Protein AF-A0A062BXQ9-F1 (afdb_monomer)

Radius of gyration: 11.93 Å; Cα contacts (8 Å, |Δi|>4): 186; chains: 1; bounding box: 27×26×34 Å

Mean predicted aligned error: 3.58 Å

Secondary structure (DSSP, 8-state):
-----EEEEEE-TT--EEEEEESSTTSEEEEE-TT--EEEEEEE--SSSEEEEETTEEEEEETTEEEEE-TTSPPEEEEE---

Solvent-accessible surface area (backbone atoms only — not comparable to full-atom values): 4603 Å² total; per-residue (Å²): 132,85,61,66,77,45,77,47,39,30,30,38,92,85,68,48,58,34,40,41,35,23,52,55,92,52,53,39,34,42,35,31,45,83,86,68,52,74,44,74,24,35,50,51,95,62,98,68,61,51,35,32,40,45,93,56,28,34,40,40,34,49,95,58,35,32,40,39,25,59,51,92,51,74,74,40,63,30,36,51,58,83,129

pLDDT: mean 93.25, std 9.35, range [45.16, 98.5]

Sequence (83 aa):
MNEEEQVLKFIDPDNIVIILKTTNNFETAELTDQRGIVYYLKRVKTKNGIRLENGNTSIHFNSGSGILKIGQGRPIKVIEVKS

Nearest PDB structures (foldseek):
  4mis-assembly1_A  TM=7.653E-01  e=9.780E-03  Brucella abortus bv. 1 str. 9-941
  3f6z-assembly1_B  TM=7.130E-01  e=2.578E-02  Pseudomonas aeruginosa
  2f09-assembly1_A  TM=7.028E-01  e=1.059E+00  Escherichia coli K-12
  3ge2-assembly1_A-2  TM=4.243E-01  e=1.180E+00  Streptococcus pneumoniae TIGR4
  5cyb-assembly1_A-2  TM=4.403E-01  e=4.534E+00  Streptococcus pneumoniae

Structure (mmCIF, N/CA/C/O backbone):
data_AF-A0A062BXQ9-F1
#
_entry.id   AF-A0A062BXQ9-F1
#
loop_
_atom_site.group_PDB
_atom_site.id
_atom_site.type_symbol
_atom_site.label_atom_id
_atom_site.label_alt_id
_atom_site.label_comp_id
_atom_site.label_asym_id
_atom_site.label_entity_id
_atom_site.label_seq_id
_atom_site.pdbx_PDB_ins_code
_atom_site.Cartn_x
_atom_site.Cartn_y
_atom_site.Cartn_z
_atom_site.occupancy
_atom_site.B_iso_or_equiv
_atom_site.auth_seq_id
_atom_site.auth_comp_id
_atom_site.auth_asym_id
_atom_site.auth_atom_id
_atom_site.pdbx_PDB_model_num
ATOM 1 N N . MET A 1 1 ? -13.404 -7.697 19.428 1.00 45.16 1 MET A N 1
ATOM 2 C CA . MET A 1 1 ? -13.658 -7.491 17.990 1.00 45.16 1 MET A CA 1
ATOM 3 C C . MET A 1 1 ? -12.524 -8.180 17.271 1.00 45.16 1 MET A C 1
ATOM 5 O O . MET A 1 1 ? -11.386 -7.801 17.509 1.00 45.16 1 MET A O 1
ATOM 9 N N . ASN A 1 2 ? -12.810 -9.239 16.520 1.00 50.56 2 ASN A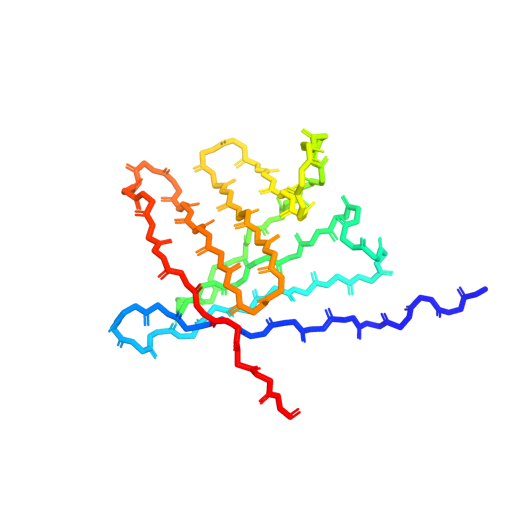 N 1
ATOM 10 C CA . ASN A 1 2 ? -11.805 -9.839 15.653 1.00 50.56 2 ASN A CA 1
ATOM 11 C C . ASN A 1 2 ? -11.680 -8.883 14.472 1.00 50.56 2 ASN A C 1
ATOM 13 O O . ASN A 1 2 ? -12.630 -8.744 13.707 1.00 50.56 2 ASN A O 1
ATOM 17 N N . GLU A 1 3 ? -10.585 -8.137 14.395 1.00 62.03 3 GLU A N 1
ATOM 18 C CA . GLU A 1 3 ? -10.304 -7.375 13.188 1.00 62.03 3 GLU A CA 1
ATOM 19 C C . GLU A 1 3 ? -9.957 -8.402 12.104 1.00 62.03 3 GLU A C 1
ATOM 21 O O . GLU A 1 3 ? -8.946 -9.102 12.187 1.00 62.03 3 GLU A O 1
ATOM 26 N N . GLU A 1 4 ? -10.881 -8.595 11.163 1.00 80.62 4 GLU A N 1
ATOM 27 C CA . GLU A 1 4 ? -10.692 -9.517 10.050 1.00 80.62 4 GLU A CA 1
ATOM 28 C C . GLU A 1 4 ? -9.548 -9.017 9.173 1.00 80.62 4 GLU A C 1
ATOM 30 O O . GLU A 1 4 ? -9.425 -7.826 8.883 1.00 80.62 4 GLU A O 1
ATOM 35 N N . GLU A 1 5 ? -8.688 -9.945 8.769 1.00 91.62 5 GLU A N 1
ATOM 36 C CA . GLU A 1 5 ? -7.611 -9.665 7.838 1.00 91.62 5 GLU A CA 1
ATOM 37 C C . GLU A 1 5 ? -8.186 -9.114 6.528 1.00 91.62 5 GLU A C 1
ATOM 39 O O . GLU A 1 5 ? -8.980 -9.768 5.853 1.00 91.62 5 GLU A O 1
ATOM 44 N N . GLN A 1 6 ? -7.764 -7.908 6.157 1.00 93.94 6 GLN A N 1
ATOM 45 C CA . GLN A 1 6 ? -8.130 -7.278 4.897 1.00 93.94 6 GLN A CA 1
ATOM 46 C C . GLN A 1 6 ? -6.943 -7.355 3.943 1.00 93.94 6 GLN A C 1
ATOM 48 O O . GLN A 1 6 ? -5.834 -6.921 4.267 1.00 93.94 6 GLN A O 1
ATOM 53 N N . VAL A 1 7 ? -7.193 -7.874 2.743 1.00 95.06 7 VAL A N 1
ATOM 54 C CA . VAL A 1 7 ? -6.196 -7.997 1.679 1.00 95.06 7 VAL A CA 1
ATOM 55 C C . VAL A 1 7 ? -6.699 -7.256 0.449 1.00 95.06 7 VAL A C 1
ATOM 57 O O . VAL A 1 7 ? -7.709 -7.635 -0.139 1.00 95.06 7 VAL A O 1
ATOM 60 N N . LEU A 1 8 ? -5.979 -6.212 0.043 1.00 95.50 8 LEU A N 1
ATOM 61 C CA . LEU A 1 8 ? -6.194 -5.522 -1.225 1.00 95.50 8 LEU A CA 1
ATOM 62 C C . LEU A 1 8 ? -5.131 -5.951 -2.228 1.00 95.50 8 LEU A C 1
ATOM 64 O O . LEU A 1 8 ? -3.947 -6.050 -1.900 1.00 95.50 8 LEU A O 1
ATOM 68 N N . LYS A 1 9 ? -5.558 -6.175 -3.468 1.00 96.44 9 LYS A N 1
ATOM 69 C CA . LYS A 1 9 ? -4.668 -6.431 -4.599 1.00 96.44 9 LYS A CA 1
ATOM 70 C C . LYS A 1 9 ? -4.704 -5.231 -5.520 1.00 96.44 9 LYS A C 1
ATOM 72 O O . LYS A 1 9 ? -5.779 -4.763 -5.882 1.00 96.44 9 LYS A O 1
ATOM 77 N N . PHE A 1 10 ? -3.534 -4.764 -5.914 1.00 96.75 10 PHE A N 1
ATOM 78 C CA . PHE A 1 10 ? -3.367 -3.697 -6.880 1.00 96.75 10 PHE A CA 1
ATOM 79 C C . PHE A 1 10 ? -2.575 -4.205 -8.079 1.00 96.75 10 PHE A C 1
ATOM 81 O O . PHE A 1 10 ? -1.701 -5.052 -7.919 1.00 96.75 10 PHE A O 1
ATOM 88 N N . ILE A 1 11 ? -2.864 -3.668 -9.259 1.00 96.56 11 ILE A N 1
ATOM 89 C CA . ILE A 1 11 ? -2.045 -3.847 -10.459 1.00 96.56 11 ILE A CA 1
ATOM 90 C C . ILE A 1 11 ? -1.488 -2.507 -10.918 1.00 96.56 11 ILE A C 1
ATOM 92 O O . ILE A 1 11 ? -2.182 -1.486 -10.869 1.00 96.56 11 ILE A O 1
ATOM 96 N N . ASP A 1 12 ? -0.232 -2.509 -11.339 1.00 93.81 12 ASP A N 1
ATOM 97 C CA . ASP A 1 12 ? 0.398 -1.371 -12.000 1.00 93.81 12 ASP A CA 1
ATOM 98 C C . ASP A 1 12 ? 0.154 -1.398 -13.532 1.00 93.81 12 ASP A C 1
ATOM 100 O O . ASP A 1 12 ? -0.532 -2.297 -14.034 1.00 93.81 12 ASP A O 1
ATOM 104 N N . PRO A 1 13 ? 0.664 -0.415 -14.302 1.00 93.69 13 PRO A N 1
ATOM 105 C CA . PRO A 1 13 ? 0.477 -0.369 -15.754 1.00 93.69 13 PRO A CA 1
ATOM 106 C C . PRO A 1 13 ? 1.083 -1.555 -16.518 1.00 93.69 13 PRO A C 1
ATOM 108 O O . PRO A 1 13 ? 0.647 -1.829 -17.635 1.00 93.69 13 PRO A O 1
ATOM 111 N N . ASP A 1 14 ? 2.045 -2.259 -15.922 1.00 94.56 14 ASP A N 1
ATOM 112 C CA . ASP A 1 14 ? 2.716 -3.422 -16.501 1.00 94.56 14 ASP A CA 1
ATOM 113 C C . ASP A 1 14 ? 2.040 -4.744 -16.070 1.00 94.56 14 ASP A C 1
ATOM 115 O O . ASP A 1 14 ? 2.554 -5.832 -16.330 1.00 94.56 14 ASP A O 1
ATOM 119 N N . ASN A 1 15 ? 0.851 -4.664 -15.451 1.00 94.06 15 ASN A N 1
ATOM 120 C CA . ASN A 1 15 ? 0.090 -5.777 -14.866 1.00 94.06 15 ASN A CA 1
ATOM 121 C C . ASN A 1 15 ? 0.821 -6.497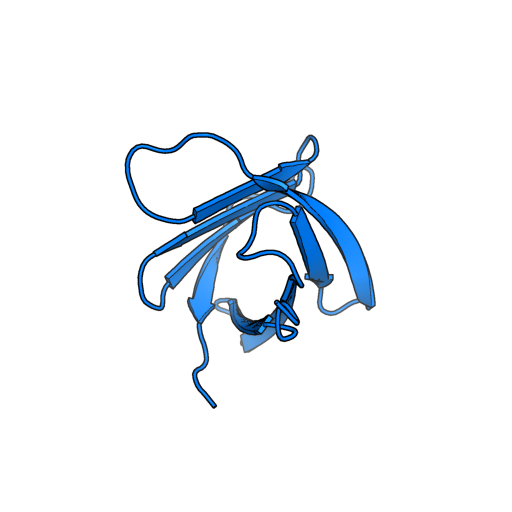 -13.724 1.00 94.06 15 ASN A C 1
ATOM 123 O O . ASN A 1 15 ? 0.540 -7.662 -13.425 1.00 94.06 15 ASN A O 1
ATOM 127 N N . ILE A 1 16 ? 1.744 -5.806 -13.061 1.00 93.88 16 ILE A N 1
ATOM 128 C CA . ILE A 1 16 ? 2.454 -6.336 -11.909 1.00 93.88 16 ILE A CA 1
ATOM 129 C C . ILE A 1 16 ? 1.559 -6.220 -10.676 1.00 93.88 16 ILE A C 1
ATOM 131 O O . ILE A 1 16 ? 1.022 -5.154 -10.372 1.00 93.88 16 ILE A O 1
ATOM 135 N N . VAL A 1 17 ? 1.407 -7.333 -9.956 1.00 95.56 17 VAL A N 1
ATOM 136 C CA . VAL A 1 17 ? 0.568 -7.415 -8.756 1.00 95.56 17 VAL A CA 1
ATOM 137 C C . VAL A 1 17 ? 1.327 -6.916 -7.529 1.00 95.56 17 VAL A C 1
ATOM 139 O O . VAL A 1 17 ? 2.424 -7.384 -7.229 1.00 95.56 17 VAL A O 1
ATOM 142 N N . ILE A 1 18 ? 0.687 -6.023 -6.779 1.00 96.12 18 ILE A N 1
ATOM 143 C CA . ILE A 1 18 ? 1.092 -5.572 -5.447 1.00 96.12 18 ILE A CA 1
ATOM 144 C C . ILE A 1 18 ? 0.002 -5.968 -4.452 1.00 96.12 18 ILE A C 1
ATOM 146 O O . ILE A 1 18 ? -1.189 -5.786 -4.715 1.00 96.12 18 ILE A O 1
ATOM 150 N N . ILE A 1 19 ? 0.399 -6.492 -3.296 1.00 97.25 19 ILE A N 1
ATOM 151 C CA . ILE A 1 19 ? -0.527 -6.901 -2.235 1.00 97.25 19 ILE A CA 1
ATOM 152 C C . ILE A 1 19 ? -0.393 -5.932 -1.065 1.00 97.25 19 ILE A C 1
ATOM 154 O O . ILE A 1 19 ? 0.718 -5.630 -0.643 1.00 97.25 19 ILE A O 1
ATOM 158 N N . LEU A 1 20 ? -1.519 -5.456 -0.537 1.00 97.19 20 LEU A N 1
ATOM 159 C CA . LEU A 1 20 ? -1.579 -4.649 0.676 1.00 97.19 20 LEU A CA 1
ATOM 160 C C . LEU A 1 20 ? -2.453 -5.356 1.711 1.00 97.19 20 LEU A C 1
ATOM 162 O O . LEU A 1 20 ? -3.658 -5.508 1.510 1.00 97.19 20 LEU A O 1
ATOM 166 N N . LYS A 1 21 ? -1.848 -5.771 2.820 1.00 97.50 21 LYS A N 1
ATOM 167 C CA . LYS A 1 21 ? -2.496 -6.532 3.887 1.00 97.50 21 LYS A CA 1
ATOM 168 C C . LYS A 1 21 ? -2.560 -5.718 5.173 1.00 97.50 21 LYS A C 1
ATOM 170 O O . LYS A 1 21 ? -1.582 -5.085 5.557 1.00 97.50 21 LYS A O 1
ATOM 175 N N . THR A 1 22 ? -3.695 -5.740 5.858 1.00 96.56 22 THR A N 1
ATOM 176 C CA . THR A 1 22 ? -3.867 -5.114 7.175 1.00 96.56 22 THR A CA 1
ATOM 177 C C . THR A 1 22 ? -4.760 -5.982 8.047 1.00 96.56 22 THR A C 1
ATOM 179 O O . THR A 1 22 ? -5.594 -6.735 7.551 1.00 96.56 22 THR A O 1
ATOM 182 N N . THR A 1 23 ? -4.601 -5.855 9.355 1.00 96.38 23 THR A N 1
ATOM 183 C CA . THR A 1 23 ? -5.501 -6.451 10.344 1.00 96.38 23 THR A CA 1
ATOM 184 C C . THR A 1 23 ? -6.114 -5.385 11.237 1.00 96.38 23 THR A C 1
ATOM 186 O O . THR A 1 23 ? -6.637 -5.744 12.268 1.00 96.38 23 THR A O 1
ATOM 189 N N . ASN A 1 24 ? -5.982 -4.091 10.917 1.00 94.50 24 ASN A N 1
ATOM 190 C CA . ASN A 1 24 ? -6.407 -2.993 11.793 1.00 94.50 24 ASN A CA 1
ATOM 191 C C . ASN A 1 24 ? -6.919 -1.780 11.004 1.00 94.50 24 ASN A C 1
ATOM 193 O O . ASN A 1 24 ? -6.540 -0.638 11.268 1.00 94.50 24 ASN A 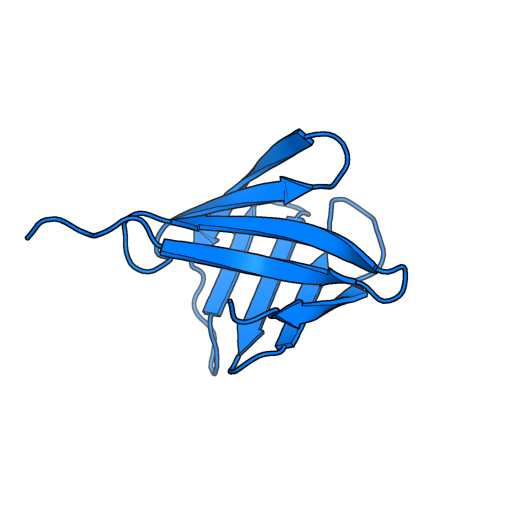O 1
ATOM 197 N N . ASN A 1 25 ? -7.751 -2.029 9.986 1.00 92.50 25 ASN A N 1
ATOM 198 C CA . ASN A 1 25 ? -8.368 -0.992 9.150 1.00 92.50 25 ASN A CA 1
ATOM 199 C C . ASN A 1 25 ? -7.355 0.025 8.580 1.00 92.50 25 ASN A C 1
ATOM 201 O O . ASN A 1 25 ? -7.608 1.233 8.519 1.00 92.50 25 ASN A O 1
ATOM 205 N N . PHE A 1 26 ? -6.188 -0.480 8.168 1.00 94.94 26 PHE A N 1
ATOM 206 C CA . PHE A 1 26 ? -5.075 0.294 7.622 1.00 94.94 26 PHE A CA 1
ATOM 207 C C . PHE A 1 26 ? -4.476 1.331 8.579 1.00 94.94 26 PHE A C 1
ATOM 209 O O . PHE A 1 26 ? -3.911 2.314 8.105 1.00 94.94 26 PHE A O 1
ATOM 216 N N . GLU A 1 27 ? -4.529 1.134 9.900 1.00 96.56 27 GLU A N 1
ATOM 217 C CA . GLU A 1 27 ? -3.642 1.874 10.815 1.00 96.56 27 GLU A CA 1
ATOM 218 C C . GLU A 1 27 ? -2.170 1.486 10.579 1.00 96.56 27 GLU A C 1
ATOM 220 O O . GLU A 1 27 ? -1.273 2.338 10.561 1.00 96.56 27 GLU A O 1
ATOM 225 N N . THR A 1 28 ? -1.935 0.207 10.284 1.00 97.56 28 THR A N 1
ATOM 226 C CA . THR A 1 28 ? -0.683 -0.334 9.740 1.00 97.56 28 THR A CA 1
ATOM 227 C C . THR A 1 28 ? -0.973 -1.332 8.625 1.00 97.56 28 THR A C 1
ATOM 229 O O . THR A 1 28 ? -2.032 -1.962 8.610 1.00 97.56 28 THR A O 1
ATOM 232 N N . ALA A 1 29 ? -0.036 -1.511 7.698 1.00 98.06 29 ALA A N 1
ATOM 233 C CA . ALA A 1 29 ? -0.180 -2.498 6.635 1.00 98.06 29 ALA A CA 1
ATOM 234 C C . ALA A 1 29 ? 1.164 -3.058 6.163 1.00 98.06 29 ALA A C 1
ATOM 236 O O . ALA A 1 29 ? 2.191 -2.381 6.227 1.00 98.06 29 ALA A O 1
ATOM 237 N N . GLU A 1 30 ? 1.125 -4.271 5.630 1.00 98.25 30 GLU A N 1
ATOM 238 C CA . GLU A 1 30 ? 2.216 -4.913 4.906 1.00 98.25 30 GLU A CA 1
ATOM 239 C C . GLU A 1 30 ? 1.970 -4.748 3.407 1.00 98.25 30 GLU A C 1
ATOM 241 O O . GLU A 1 30 ? 0.947 -5.197 2.887 1.00 98.25 30 GLU A O 1
ATOM 246 N N . LEU A 1 31 ? 2.891 -4.082 2.710 1.00 97.88 31 LEU A N 1
ATOM 247 C CA . LEU A 1 31 ? 2.893 -3.993 1.254 1.00 97.88 31 LEU A CA 1
ATOM 248 C C . LEU A 1 31 ? 3.923 -4.973 0.695 1.00 97.88 31 LEU A C 1
ATOM 250 O O . LEU A 1 31 ? 5.102 -4.861 1.019 1.00 97.88 31 LEU A O 1
ATOM 254 N N . THR A 1 32 ? 3.493 -5.899 -0.155 1.00 97.69 32 THR A N 1
ATOM 255 C CA . THR A 1 32 ? 4.363 -6.876 -0.821 1.00 97.69 32 THR A CA 1
ATOM 256 C C . THR A 1 32 ? 4.448 -6.570 -2.309 1.00 97.69 32 THR A C 1
ATOM 258 O O . THR A 1 32 ? 3.420 -6.506 -2.987 1.00 97.69 32 THR A O 1
ATOM 261 N N . ASP A 1 33 ? 5.669 -6.367 -2.807 1.00 93.81 33 ASP A N 1
ATOM 262 C CA . ASP A 1 33 ? 5.934 -6.178 -4.235 1.00 93.81 33 ASP A CA 1
ATOM 263 C C . ASP A 1 33 ? 6.064 -7.521 -4.981 1.00 93.81 33 ASP A C 1
ATOM 265 O O . ASP A 1 33 ? 6.059 -8.605 -4.393 1.00 93.81 33 ASP A O 1
ATOM 269 N N . GLN A 1 34 ? 6.239 -7.461 -6.298 1.00 91.12 34 GLN A N 1
ATOM 270 C CA . GLN A 1 34 ? 6.384 -8.642 -7.151 1.00 91.12 34 GLN A CA 1
ATOM 271 C C . GLN A 1 34 ? 7.641 -9.477 -6.900 1.00 91.12 34 GLN A C 1
ATOM 273 O O . GLN A 1 34 ? 7.755 -10.593 -7.403 1.00 91.12 34 GLN A O 1
ATOM 278 N N . ARG A 1 35 ? 8.611 -8.938 -6.160 1.00 92.62 35 ARG A N 1
ATOM 279 C CA . ARG A 1 35 ? 9.833 -9.644 -5.767 1.00 92.62 35 ARG A CA 1
ATOM 280 C C . ARG A 1 35 ? 9.660 -10.339 -4.414 1.00 92.62 35 ARG A C 1
ATOM 282 O O . ARG A 1 35 ? 10.603 -10.976 -3.951 1.00 92.62 35 ARG A O 1
ATOM 289 N N . GLY A 1 36 ? 8.492 -10.206 -3.780 1.00 94.56 36 GLY A N 1
ATOM 290 C CA . GLY A 1 36 ? 8.217 -10.703 -2.435 1.00 94.56 36 GLY A CA 1
ATOM 291 C C . GLY A 1 36 ? 8.800 -9.825 -1.327 1.00 94.56 36 GLY A C 1
ATOM 292 O O . GLY A 1 36 ? 8.843 -10.256 -0.177 1.00 94.56 36 GLY A O 1
ATOM 293 N N . ILE A 1 37 ? 9.269 -8.609 -1.638 1.00 95.38 37 ILE A N 1
ATOM 294 C CA . ILE A 1 37 ? 9.793 -7.688 -0.626 1.00 95.38 37 ILE A CA 1
ATOM 295 C C . ILE A 1 37 ? 8.619 -7.093 0.146 1.00 95.38 37 ILE A C 1
ATOM 297 O O . ILE A 1 37 ? 7.684 -6.558 -0.449 1.00 95.38 37 ILE A O 1
ATOM 301 N N . VAL A 1 38 ? 8.693 -7.165 1.477 1.00 97.81 38 VAL A N 1
ATOM 302 C CA . VAL A 1 38 ? 7.670 -6.641 2.387 1.00 97.81 38 VAL A CA 1
ATOM 303 C C . VAL A 1 38 ? 8.084 -5.277 2.933 1.00 97.81 38 VAL A C 1
ATOM 305 O O . VAL A 1 38 ? 9.163 -5.115 3.506 1.00 97.81 38 VAL A O 1
ATOM 308 N N . TYR A 1 39 ? 7.190 -4.303 2.799 1.00 97.69 39 TYR A N 1
ATOM 309 C CA . TYR A 1 39 ? 7.306 -2.965 3.362 1.00 97.69 39 TYR A CA 1
ATOM 310 C C . TYR A 1 39 ? 6.225 -2.767 4.423 1.00 97.69 39 TYR A C 1
ATOM 312 O O . TYR A 1 39 ? 5.034 -2.789 4.119 1.00 97.69 39 TYR A O 1
ATOM 320 N N . TYR A 1 40 ? 6.638 -2.527 5.664 1.00 98.06 40 TYR A N 1
ATOM 321 C CA . TYR A 1 40 ? 5.724 -2.189 6.754 1.00 98.06 40 TYR A CA 1
ATOM 322 C C . TYR A 1 40 ? 5.410 -0.699 6.705 1.00 98.06 40 TYR A C 1
ATOM 324 O O . TYR A 1 40 ? 6.315 0.126 6.842 1.00 98.06 40 TYR A O 1
ATOM 332 N N . LEU A 1 41 ? 4.145 -0.352 6.491 1.00 98.44 41 LEU A N 1
ATOM 333 C CA . LEU A 1 41 ? 3.680 1.021 6.336 1.00 98.44 41 LEU A CA 1
ATOM 334 C C . LEU A 1 41 ? 2.751 1.413 7.485 1.00 98.44 41 LEU A C 1
ATOM 336 O O . LEU A 1 41 ? 2.003 0.585 8.008 1.00 98.44 41 LEU A O 1
ATOM 340 N N . LYS A 1 42 ? 2.762 2.698 7.846 1.00 98.50 42 LYS A N 1
ATOM 341 C CA . LYS A 1 42 ? 1.868 3.267 8.861 1.00 98.50 42 LYS A CA 1
ATOM 342 C C . LYS A 1 42 ? 0.965 4.329 8.254 1.00 98.50 42 LYS A C 1
ATOM 344 O O . LYS A 1 42 ? 1.386 5.069 7.363 1.00 98.50 42 LYS A O 1
ATOM 349 N N . ARG A 1 43 ? -0.267 4.423 8.754 1.00 97.94 43 ARG A N 1
ATOM 350 C CA . ARG A 1 43 ? -1.222 5.444 8.326 1.00 97.94 43 ARG A CA 1
ATOM 351 C C . ARG A 1 43 ? -0.731 6.839 8.659 1.00 97.94 43 ARG A C 1
ATOM 353 O O . ARG A 1 43 ? -0.243 7.099 9.758 1.00 97.94 43 ARG A O 1
ATOM 360 N N . VAL A 1 44 ? -0.946 7.754 7.724 1.00 97.69 44 VAL A N 1
ATOM 361 C CA . VAL A 1 44 ? -0.747 9.186 7.937 1.00 97.69 44 VAL A CA 1
ATOM 362 C C . VAL A 1 44 ? -2.007 9.966 7.601 1.00 97.69 44 VAL A C 1
ATOM 364 O O . VAL A 1 44 ? -2.843 9.546 6.796 1.00 97.69 44 VAL A O 1
ATOM 367 N N . LYS A 1 45 ? -2.158 11.127 8.244 1.00 95.19 45 LYS A N 1
ATOM 368 C CA . LYS A 1 45 ? -3.322 11.990 8.053 1.00 95.19 45 LYS A CA 1
ATOM 369 C C . LYS A 1 45 ? -3.360 12.498 6.611 1.00 95.19 45 LYS A C 1
ATOM 371 O O . LYS A 1 45 ? -2.408 13.101 6.126 1.00 95.19 45 LYS A O 1
ATOM 376 N N . THR A 1 46 ? -4.492 12.300 5.951 1.00 93.94 46 THR A N 1
ATOM 377 C CA . THR A 1 46 ? -4.774 12.817 4.609 1.00 93.94 46 THR A CA 1
ATOM 378 C C . THR A 1 46 ? -6.167 13.435 4.584 1.00 93.94 46 THR A C 1
ATOM 380 O O . THR A 1 46 ? -7.022 13.097 5.400 1.00 93.94 46 THR A O 1
ATOM 383 N N . LYS A 1 47 ? -6.399 14.366 3.655 1.00 89.31 47 LYS A N 1
ATOM 384 C CA . LYS A 1 47 ? -7.710 15.001 3.462 1.00 89.31 47 LYS A CA 1
ATOM 385 C C . LYS A 1 47 ? -8.730 14.038 2.841 1.00 89.31 47 LYS A C 1
ATOM 387 O O . LYS A 1 47 ? -9.922 14.195 3.068 1.00 89.31 47 LYS A O 1
ATOM 392 N N . ASN A 1 48 ? -8.267 13.077 2.041 1.00 91.12 48 ASN A N 1
ATOM 393 C CA . ASN A 1 48 ?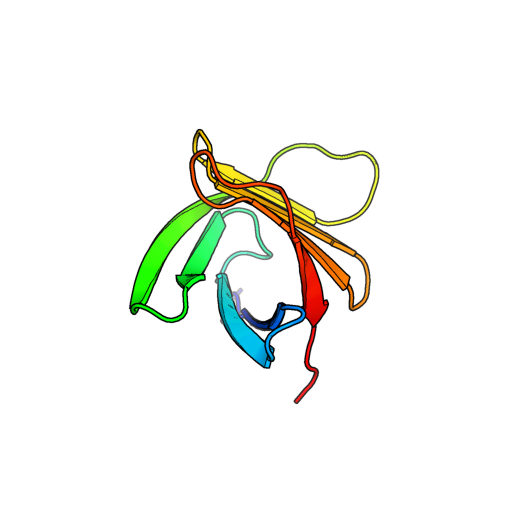 -9.108 12.099 1.353 1.00 91.12 48 ASN A CA 1
ATOM 394 C C . ASN A 1 48 ? -8.351 10.778 1.150 1.00 91.12 48 ASN A C 1
ATOM 396 O O . ASN A 1 48 ? -7.134 10.793 0.937 1.00 91.12 48 ASN A O 1
ATOM 400 N N . GLY A 1 49 ? -9.076 9.661 1.155 1.00 94.62 49 GLY A N 1
ATOM 401 C CA . GLY A 1 49 ? -8.536 8.317 0.962 1.00 94.62 49 GLY A CA 1
ATOM 402 C C . GLY A 1 49 ? -7.701 7.806 2.138 1.00 94.62 49 GLY A C 1
ATOM 403 O O . GLY A 1 49 ? -7.715 8.364 3.236 1.00 94.62 49 GLY A O 1
ATOM 404 N N . ILE A 1 50 ? -6.958 6.731 1.888 1.00 97.06 50 ILE A N 1
ATOM 405 C CA . ILE A 1 50 ? -6.037 6.109 2.840 1.00 97.06 50 ILE A CA 1
ATOM 406 C C . ILE A 1 50 ? -4.621 6.311 2.321 1.00 97.06 50 ILE A C 1
ATOM 408 O O . ILE A 1 50 ? -4.317 5.950 1.184 1.00 97.06 50 ILE A O 1
ATOM 412 N N . ARG A 1 51 ? -3.757 6.900 3.152 1.00 97.81 51 ARG A N 1
ATOM 413 C CA . ARG A 1 51 ? -2.331 7.045 2.866 1.00 97.81 51 ARG A CA 1
ATOM 414 C C . ARG A 1 51 ? -1.516 6.330 3.931 1.00 97.81 51 ARG A C 1
ATOM 416 O O . ARG A 1 51 ? -1.688 6.589 5.121 1.00 97.81 51 ARG A O 1
ATOM 423 N N . LEU A 1 52 ? -0.628 5.463 3.469 1.00 98.38 52 LEU A N 1
ATOM 424 C CA . LEU A 1 52 ? 0.296 4.672 4.264 1.00 98.38 52 LEU A CA 1
ATOM 425 C C . LEU A 1 52 ? 1.718 4.977 3.794 1.00 98.38 52 LEU A C 1
ATOM 427 O O . LEU A 1 52 ? 1.960 5.043 2.587 1.00 98.38 52 LEU A O 1
ATOM 431 N N . GLU A 1 53 ? 2.658 5.162 4.715 1.00 98.12 53 GLU A N 1
ATOM 432 C CA . GLU A 1 53 ? 4.051 5.448 4.362 1.00 98.12 53 GLU A CA 1
ATOM 433 C C . GLU A 1 53 ? 5.062 4.896 5.369 1.00 98.12 53 GLU A C 1
ATOM 435 O O . GLU A 1 53 ? 4.753 4.655 6.538 1.00 98.12 53 GLU A O 1
ATOM 440 N N . ASN A 1 54 ? 6.280 4.685 4.874 1.00 97.38 54 ASN A N 1
ATOM 441 C CA . ASN A 1 54 ? 7.482 4.422 5.649 1.00 97.38 54 ASN A CA 1
ATOM 442 C C . ASN A 1 54 ? 8.702 4.914 4.856 1.00 97.38 54 ASN A C 1
ATOM 444 O O . ASN A 1 54 ? 9.081 4.336 3.831 1.00 97.38 54 ASN A O 1
ATOM 448 N N . GLY A 1 55 ? 9.295 6.020 5.310 1.00 95.06 55 GLY A N 1
ATOM 449 C CA . GLY A 1 55 ? 10.420 6.663 4.638 1.00 95.06 55 GLY A CA 1
ATOM 450 C C . GLY A 1 55 ? 10.084 7.035 3.191 1.00 95.06 55 GLY A C 1
ATOM 451 O O . GLY A 1 55 ? 9.242 7.891 2.933 1.00 95.06 55 GLY A O 1
ATOM 452 N N . ASN A 1 56 ? 10.754 6.384 2.241 1.00 95.44 56 ASN A N 1
ATOM 453 C CA . ASN A 1 56 ? 10.592 6.658 0.813 1.00 95.44 56 ASN A CA 1
ATOM 454 C C . ASN A 1 56 ? 9.516 5.801 0.123 1.00 95.44 56 ASN A C 1
ATOM 456 O O . ASN A 1 56 ? 9.246 6.021 -1.058 1.00 95.44 56 ASN A O 1
ATOM 460 N N . THR A 1 57 ? 8.901 4.855 0.835 1.00 97.25 57 THR A N 1
ATOM 461 C CA . THR A 1 57 ? 7.830 4.008 0.301 1.00 97.25 57 THR A CA 1
ATOM 462 C C . THR A 1 57 ? 6.474 4.496 0.798 1.00 97.25 57 THR A C 1
ATOM 464 O O . THR A 1 57 ? 6.294 4.741 1.991 1.00 97.25 57 THR A O 1
ATOM 467 N N . SER A 1 58 ? 5.506 4.633 -0.105 1.00 98.00 58 SER A N 1
ATOM 468 C CA . SER A 1 58 ? 4.146 5.034 0.244 1.00 98.00 58 SER A CA 1
ATOM 469 C C . SER A 1 58 ? 3.108 4.515 -0.740 1.00 98.00 58 SER A C 1
ATOM 471 O O . SER A 1 58 ? 3.384 4.328 -1.923 1.00 98.00 58 SER A O 1
ATOM 473 N N . ILE A 1 59 ? 1.887 4.331 -0.247 1.00 98.00 59 ILE A N 1
ATOM 474 C CA . ILE A 1 59 ? 0.704 4.114 -1.075 1.00 98.00 59 ILE A CA 1
ATOM 475 C C . ILE A 1 59 ? -0.408 5.051 -0.608 1.00 98.00 59 ILE A C 1
ATOM 477 O O . ILE A 1 59 ? -0.704 5.146 0.584 1.00 98.00 59 ILE A O 1
ATOM 481 N N . HIS A 1 60 ? -1.016 5.773 -1.546 1.00 98.06 60 HIS A N 1
ATOM 482 C CA . HIS A 1 60 ? -2.200 6.595 -1.303 1.00 98.06 60 HIS A CA 1
ATOM 483 C C . HIS A 1 60 ? -3.302 6.161 -2.255 1.00 98.06 60 HIS A C 1
ATOM 485 O O . HIS A 1 60 ? -3.143 6.287 -3.465 1.00 98.06 60 HIS A O 1
ATOM 491 N N . PHE A 1 61 ? 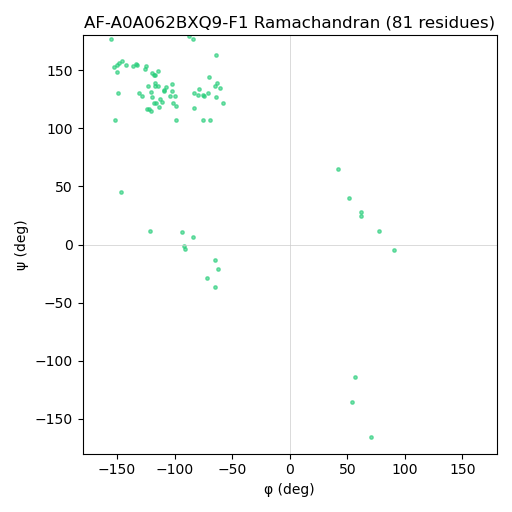-4.409 5.652 -1.724 1.00 96.88 61 PHE A N 1
ATOM 492 C CA . PHE A 1 61 ? -5.507 5.128 -2.525 1.00 96.88 61 PHE A CA 1
ATOM 493 C C . PHE A 1 61 ? -6.871 5.636 -2.056 1.00 96.88 61 PHE A C 1
ATOM 495 O O . PHE A 1 61 ? -7.070 6.018 -0.900 1.00 96.88 61 PHE A O 1
ATOM 502 N N . ASN A 1 62 ? -7.813 5.659 -2.993 1.00 94.00 62 ASN A N 1
ATOM 503 C CA . ASN A 1 62 ? -9.224 5.910 -2.756 1.00 94.00 62 ASN A CA 1
ATOM 504 C C . ASN A 1 62 ? -10.037 5.146 -3.806 1.00 94.00 62 ASN A C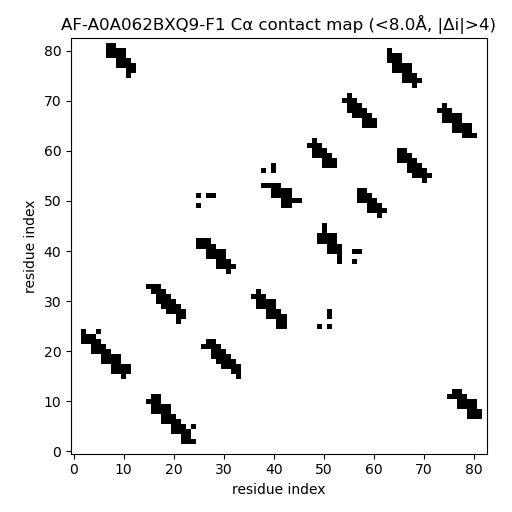 1
ATOM 506 O O . ASN A 1 62 ? -9.769 5.284 -4.998 1.00 94.00 62 ASN A O 1
ATOM 510 N N . SER A 1 63 ? -11.041 4.392 -3.354 1.00 84.31 63 SER A N 1
ATOM 511 C CA . SER A 1 63 ? -12.108 3.823 -4.188 1.00 84.31 63 SER A CA 1
ATOM 512 C C . SER A 1 63 ? -11.616 3.239 -5.521 1.00 84.31 63 SER A C 1
ATOM 514 O O . SER A 1 63 ? -11.954 3.746 -6.589 1.00 84.31 63 SER A O 1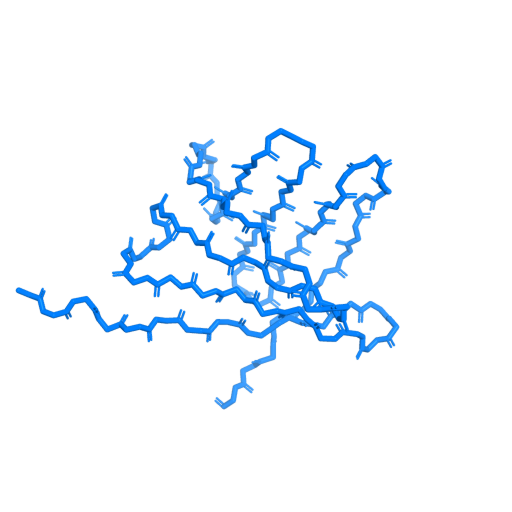
ATOM 516 N N . GLY A 1 64 ? -10.805 2.178 -5.471 1.00 87.38 64 GLY A N 1
ATOM 517 C CA . GLY A 1 64 ? -10.413 1.422 -6.662 1.00 87.38 64 GLY A CA 1
ATOM 518 C C . GLY A 1 64 ? -9.137 1.879 -7.378 1.00 87.38 64 GLY A C 1
ATOM 519 O O . GLY A 1 64 ? -8.706 1.223 -8.322 1.00 87.38 64 GLY A O 1
ATOM 520 N N . SER A 1 65 ? -8.500 2.978 -6.964 1.00 94.44 65 SER A N 1
ATOM 521 C CA . SER A 1 65 ? -7.210 3.394 -7.532 1.00 94.44 65 SER A CA 1
ATOM 522 C C . SER A 1 65 ? -6.299 4.045 -6.502 1.00 94.44 65 SER A C 1
ATOM 524 O O . SER A 1 65 ? -6.756 4.567 -5.482 1.00 94.44 65 SER A O 1
ATOM 526 N N . GLY A 1 66 ? -5.000 4.037 -6.780 1.00 96.44 66 GLY A N 1
ATOM 527 C CA . GLY A 1 66 ? -4.010 4.667 -5.926 1.00 96.44 66 GLY A CA 1
ATOM 528 C C . GLY A 1 66 ? -2.740 5.077 -6.650 1.00 96.44 66 GLY A C 1
ATOM 529 O O . GLY A 1 66 ? -2.560 4.845 -7.845 1.00 96.44 66 GLY A O 1
ATOM 530 N N . ILE A 1 67 ? -1.861 5.711 -5.888 1.00 97.62 67 ILE A N 1
ATOM 531 C CA . ILE A 1 67 ? -0.506 6.073 -6.275 1.00 97.62 67 ILE A CA 1
ATOM 532 C C . ILE A 1 67 ? 0.445 5.333 -5.340 1.00 97.62 67 ILE A C 1
ATOM 534 O O . ILE A 1 67 ? 0.370 5.508 -4.123 1.00 97.62 67 ILE A O 1
ATOM 538 N N . LEU A 1 68 ? 1.328 4.523 -5.915 1.00 97.50 68 LEU A N 1
ATOM 539 C CA . LEU A 1 68 ? 2.365 3.770 -5.221 1.00 97.50 68 LEU A CA 1
ATOM 540 C C . LEU A 1 68 ? 3.728 4.400 -5.508 1.00 97.50 68 LEU A C 1
ATOM 542 O O . LEU A 1 68 ? 4.048 4.714 -6.650 1.00 97.50 68 LEU A O 1
ATOM 546 N N . LYS A 1 69 ? 4.558 4.560 -4.483 1.00 97.44 69 LYS A N 1
ATOM 547 C CA . LYS A 1 69 ? 5.971 4.912 -4.608 1.00 97.44 69 LYS A CA 1
ATOM 548 C C . LYS A 1 69 ? 6.781 3.910 -3.800 1.00 97.44 69 LYS A C 1
ATOM 550 O O . LYS A 1 69 ? 6.505 3.728 -2.620 1.00 97.44 69 LYS A O 1
ATOM 555 N N . ILE A 1 70 ? 7.787 3.293 -4.413 1.00 94.19 70 ILE A N 1
ATOM 556 C CA . ILE A 1 70 ? 8.723 2.388 -3.734 1.00 94.19 70 ILE A CA 1
ATOM 557 C C . ILE A 1 70 ? 10.121 3.008 -3.787 1.00 94.19 70 ILE A C 1
ATOM 559 O O . ILE A 1 70 ? 10.649 3.285 -4.867 1.00 94.19 70 ILE A O 1
ATOM 563 N N . GLY A 1 71 ? 10.728 3.239 -2.620 1.00 91.81 71 GLY A N 1
ATOM 564 C CA . GLY A 1 71 ? 12.071 3.813 -2.520 1.00 91.81 71 GLY A CA 1
ATOM 565 C C . GLY A 1 71 ? 12.226 5.144 -3.273 1.00 91.81 71 GLY A C 1
ATOM 566 O O . GLY A 1 71 ? 11.381 6.034 -3.202 1.00 91.81 71 GLY A O 1
ATOM 567 N N . GLN A 1 72 ? 13.326 5.303 -4.010 1.00 91.69 72 GLN A N 1
ATOM 568 C CA . GLN A 1 72 ? 13.587 6.509 -4.812 1.00 91.69 72 GLN A CA 1
ATOM 569 C C . GLN A 1 72 ? 12.918 6.484 -6.199 1.00 91.69 72 GLN A C 1
ATOM 571 O O . GLN A 1 72 ? 13.152 7.378 -7.011 1.00 91.69 72 GLN A O 1
ATOM 576 N N . GLY A 1 73 ? 12.085 5.476 -6.477 1.00 90.88 73 GLY A N 1
ATOM 577 C CA . GLY A 1 73 ? 11.359 5.359 -7.734 1.00 90.88 73 GLY A CA 1
ATOM 578 C C . GLY A 1 73 ? 10.355 6.492 -7.955 1.00 90.88 73 GLY A C 1
ATOM 579 O O . GLY A 1 73 ? 9.955 7.215 -7.033 1.00 90.88 73 GLY A O 1
ATOM 580 N N . ARG A 1 74 ? 9.926 6.638 -9.211 1.00 94.31 74 ARG A N 1
ATOM 581 C CA . ARG A 1 74 ? 8.821 7.537 -9.554 1.00 94.31 74 ARG A CA 1
ATOM 582 C C . ARG A 1 74 ? 7.507 6.965 -9.009 1.00 94.31 74 ARG A C 1
ATOM 584 O O . ARG A 1 74 ? 7.342 5.747 -9.024 1.00 94.31 74 ARG A O 1
ATOM 591 N N . PRO A 1 75 ? 6.573 7.814 -8.553 1.00 96.75 75 PRO A N 1
ATOM 592 C CA . PRO A 1 75 ? 5.231 7.359 -8.229 1.00 96.75 75 PRO A CA 1
ATOM 593 C C . PRO A 1 75 ? 4.553 6.760 -9.465 1.00 96.75 75 PRO A C 1
ATOM 595 O O . PRO A 1 75 ? 4.598 7.356 -10.543 1.00 96.75 75 PRO A O 1
ATOM 598 N N . ILE A 1 76 ? 3.912 5.610 -9.296 1.00 96.56 76 ILE A N 1
ATOM 599 C CA . ILE A 1 76 ? 3.159 4.903 -10.331 1.00 96.56 76 ILE A CA 1
ATOM 600 C C . ILE A 1 76 ? 1.688 4.826 -9.939 1.00 96.56 76 ILE A C 1
ATOM 602 O O . ILE A 1 76 ? 1.341 4.735 -8.760 1.00 96.56 76 ILE A O 1
ATOM 606 N N . LYS A 1 77 ? 0.808 4.884 -10.937 1.00 97.44 77 LYS A N 1
ATOM 607 C CA . LYS A 1 77 ? -0.623 4.675 -10.731 1.00 97.44 77 LYS A CA 1
ATOM 608 C C . LYS A 1 77 ? -0.891 3.181 -10.618 1.00 97.44 77 LYS A C 1
ATOM 610 O O . LYS A 1 77 ? -0.425 2.421 -11.456 1.00 97.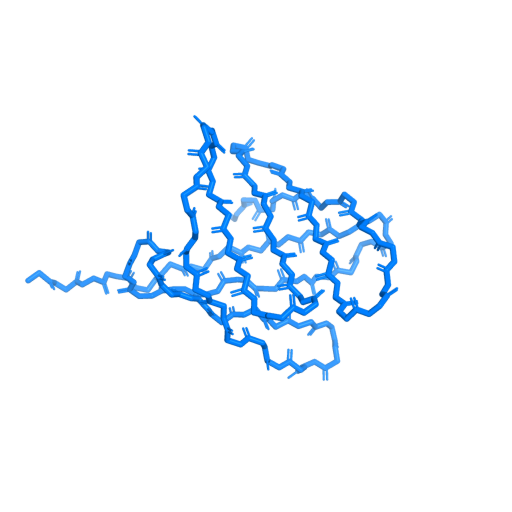44 77 LYS A O 1
ATOM 615 N N . VAL A 1 78 ? -1.682 2.794 -9.629 1.00 97.38 78 VAL A N 1
ATOM 616 C CA . VAL A 1 78 ? -2.121 1.415 -9.429 1.00 97.38 78 VAL A CA 1
ATOM 617 C C . VAL A 1 78 ? -3.643 1.346 -9.349 1.00 97.38 78 VAL A C 1
ATOM 619 O O . VAL A 1 78 ? -4.298 2.313 -8.946 1.00 97.38 78 VAL A O 1
ATOM 622 N N . ILE A 1 79 ? -4.218 0.221 -9.759 1.00 97.75 79 ILE A N 1
ATOM 623 C CA . ILE A 1 79 ? -5.666 -0.014 -9.793 1.00 97.75 79 ILE A CA 1
ATOM 624 C C . ILE A 1 79 ? -5.976 -1.206 -8.898 1.00 97.75 79 ILE A C 1
ATOM 626 O O . ILE A 1 79 ? -5.313 -2.232 -8.991 1.00 97.75 79 ILE A O 1
ATOM 630 N N . GLU A 1 80 ? -6.959 -1.061 -8.016 1.00 96.50 80 GLU A N 1
ATOM 631 C CA . GLU A 1 80 ? -7.412 -2.150 -7.154 1.00 96.50 80 GLU A CA 1
ATOM 632 C C . GLU A 1 80 ? -8.153 -3.195 -7.993 1.00 96.50 80 GLU A C 1
ATOM 634 O O . GLU A 1 80 ? -9.070 -2.865 -8.750 1.00 96.50 80 GLU A O 1
ATOM 639 N N . VAL A 1 81 ? -7.785 -4.461 -7.836 1.00 94.38 81 VAL A N 1
ATOM 640 C CA . VAL A 1 81 ? -8.482 -5.589 -8.449 1.00 94.38 81 VAL A CA 1
ATOM 641 C C . VAL A 1 81 ? -9.400 -6.193 -7.400 1.00 94.38 81 VAL A C 1
ATOM 643 O O . VAL A 1 81 ? -8.945 -6.847 -6.458 1.00 94.38 81 VAL A O 1
ATOM 646 N N . LYS A 1 82 ? -10.703 -5.968 -7.567 1.00 84.31 82 LYS A N 1
ATOM 647 C CA . LYS A 1 82 ? -11.723 -6.607 -6.735 1.00 84.31 82 LYS A CA 1
ATOM 648 C C . LYS A 1 82 ? -11.854 -8.068 -7.151 1.00 84.31 82 LYS A C 1
ATOM 650 O O . LYS A 1 82 ? -11.979 -8.357 -8.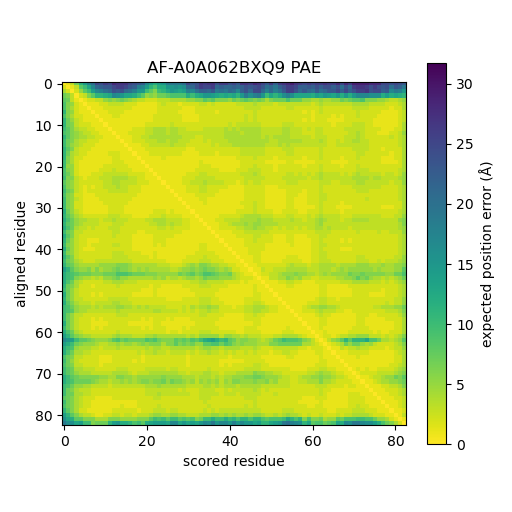340 1.00 84.31 82 LYS A O 1
ATOM 655 N N . SER A 1 83 ? -11.751 -8.959 -6.168 1.00 62.28 83 SER A N 1
ATOM 656 C CA . SER A 1 83 ? -12.075 -10.384 -6.319 1.00 62.28 83 SER A CA 1
ATOM 657 C C . SER A 1 83 ? -13.564 -10.603 -6.088 1.00 62.28 83 SER A C 1
ATOM 659 O O . SER A 1 83 ? -14.140 -9.815 -5.303 1.00 62.28 83 SER A O 1
#

Foldseek 3Di:
DFQDKDWWWKAFPVRWIWIWIDSPPQCWIWIQGSVRDTDIWGWDDDPDATWTDDVQWIWGDDDFKIWTTDHPDDITIIGIDDD